Protein AF-I4B3K6-F1 (afdb_monomer)

Secondary structure (DSSP, 8-state):
-----------------PPPEEESSGGGGTT-EEEEEEEE-BTTB---HHHHHHHHHHHHHHTT-SEEEEEEEEEEETTTEEEEEEEEEEEE---

Organism: Turneriella parva (strain ATCC BAA-1111 / DSM 21527 / NCTC 11395 / H) (NCBI:txid869212)

Solvent-accessible surface area (backbone atoms only — not comparable to full-atom values): 5770 Å² total; per-residue (Å²): 136,95,79,81,91,76,86,79,89,88,85,75,77,86,70,77,83,57,78,58,39,78,39,94,53,73,78,79,48,69,86,35,50,78,76,49,74,36,69,18,56,48,104,86,42,81,29,57,67,64,60,14,50,51,47,24,48,52,52,27,45,75,69,64,22,46,35,29,40,69,50,75,48,77,44,81,40,98,88,77,44,76,33,25,33,22,38,23,44,21,21,30,58,80,128

Sequence (95 aa):
MKKIVSLIAAMGLVAALGAVQVVHHEDKVQGCERLGETSAGNLFSTMDKETAIQTVKAQAKAMNADKVFVNVTAQVHGKLGKQYTAKAAAWKCDK

pLDDT: mean 74.42, std 14.22, range [38.41, 90.0]

Foldseek 3Di:
DDDDDDDDDDDDDPPPLPQAAEDQDCVVQVQWAFLFKDKDFDPPRADDPVVRVVRRSVVLSVSSFNYKHKDKDWDQDPPPGIGIMIMITGTHHDD

Structure (mmCIF, N/CA/C/O backbone):
data_AF-I4B3K6-F1
#
_entry.id   AF-I4B3K6-F1
#
loop_
_atom_site.group_PDB
_atom_site.id
_atom_site.type_symbol
_atom_site.label_atom_id
_atom_site.label_alt_id
_atom_site.label_comp_id
_atom_site.label_asym_id
_atom_site.label_entity_id
_atom_site.label_seq_id
_atom_site.pdbx_PDB_ins_code
_atom_site.Cartn_x
_atom_site.Cartn_y
_atom_site.Cartn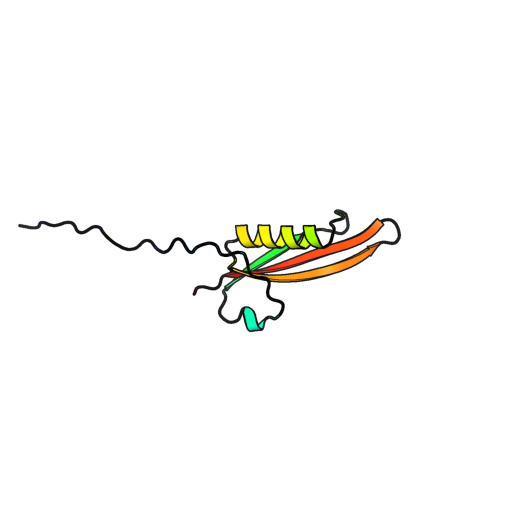_z
_atom_site.occupancy
_atom_site.B_iso_or_equiv
_atom_site.auth_seq_id
_atom_site.auth_comp_id
_atom_site.auth_asym_id
_atom_site.auth_atom_id
_atom_site.pdbx_PDB_model_num
ATOM 1 N N . MET A 1 1 ? -27.781 18.341 50.487 1.00 38.41 1 MET A N 1
ATOM 2 C CA . MET A 1 1 ? -26.897 19.281 49.759 1.00 38.41 1 MET A CA 1
ATOM 3 C C . MET A 1 1 ? -26.044 18.488 48.779 1.00 38.41 1 MET A C 1
ATOM 5 O O . MET A 1 1 ? -25.389 17.546 49.199 1.00 38.41 1 MET A O 1
ATOM 9 N N . LYS A 1 2 ? -26.130 18.817 47.483 1.00 42.75 2 LYS A N 1
ATOM 10 C CA . LYS A 1 2 ? -25.459 18.130 46.367 1.00 42.75 2 LYS A CA 1
ATOM 11 C C . LYS A 1 2 ? -23.964 18.466 46.334 1.00 42.75 2 LYS A C 1
ATOM 13 O O . LYS A 1 2 ? -23.615 19.616 46.098 1.00 42.75 2 LYS A O 1
ATOM 18 N N . LYS A 1 3 ? -23.115 17.461 46.526 1.00 47.28 3 LYS A N 1
ATOM 19 C CA . LYS A 1 3 ? -21.717 17.373 46.070 1.00 47.28 3 LYS A CA 1
ATOM 20 C C . LYS A 1 3 ? -21.540 15.874 45.782 1.00 47.28 3 LYS A C 1
ATOM 22 O O . LYS A 1 3 ? -21.960 15.070 46.599 1.00 47.28 3 LYS A O 1
ATOM 27 N N . ILE A 1 4 ? -21.095 15.421 44.622 1.00 54.22 4 ILE A N 1
ATOM 28 C CA . ILE A 1 4 ? -19.727 15.531 44.129 1.00 54.22 4 ILE A CA 1
ATOM 29 C C . ILE A 1 4 ? -19.772 15.291 42.616 1.00 54.22 4 ILE A C 1
ATOM 31 O O . ILE A 1 4 ? -20.479 14.418 42.118 1.00 54.22 4 ILE A O 1
ATOM 35 N N . VAL A 1 5 ? -19.012 16.117 41.912 1.00 56.97 5 VAL A N 1
ATOM 36 C CA . VAL A 1 5 ? -18.643 15.978 40.511 1.00 56.97 5 VAL A CA 1
ATOM 37 C C . VAL A 1 5 ? -17.769 14.730 40.367 1.00 56.97 5 VAL A C 1
ATOM 39 O O . VAL A 1 5 ? -16.685 14.688 40.938 1.00 56.97 5 VAL A O 1
ATOM 42 N N . SER A 1 6 ? -18.205 13.752 39.577 1.00 46.53 6 SER A N 1
ATOM 43 C CA . SER A 1 6 ? -17.312 12.744 38.999 1.00 46.53 6 SER A CA 1
ATOM 44 C C . SER A 1 6 ? -17.321 12.917 37.487 1.00 46.53 6 SER A C 1
ATOM 46 O O . SER A 1 6 ? -18.073 12.274 36.763 1.00 46.53 6 SER A O 1
ATOM 48 N N . LEU A 1 7 ? -16.469 13.838 37.028 1.00 56.75 7 LEU A N 1
ATOM 49 C CA . LEU A 1 7 ? -15.721 13.624 35.794 1.00 56.75 7 LEU A CA 1
ATOM 50 C C . LEU A 1 7 ? -15.000 12.285 35.945 1.00 56.75 7 LEU A C 1
ATOM 52 O O . LEU A 1 7 ? -14.357 12.096 36.971 1.00 56.75 7 LEU A O 1
ATOM 56 N N . ILE A 1 8 ? -15.121 11.394 34.965 1.00 56.56 8 ILE A N 1
ATOM 57 C CA . ILE A 1 8 ? -14.079 10.488 34.452 1.00 56.56 8 ILE A CA 1
ATOM 58 C C . ILE A 1 8 ? -14.755 9.485 33.509 1.00 56.56 8 ILE A C 1
ATOM 60 O O . ILE A 1 8 ? -15.833 8.975 33.789 1.00 56.56 8 ILE A O 1
ATOM 64 N N . ALA A 1 9 ? -14.025 9.185 32.435 1.00 52.50 9 ALA A N 1
ATOM 65 C CA . ALA A 1 9 ? -14.219 8.093 31.488 1.00 52.50 9 ALA A CA 1
ATOM 66 C C . ALA A 1 9 ? -15.301 8.306 30.426 1.00 52.50 9 ALA A C 1
ATOM 68 O O . ALA A 1 9 ? -16.462 7.970 30.607 1.00 52.50 9 ALA A O 1
ATOM 69 N N . ALA A 1 10 ? -14.871 8.774 29.253 1.00 52.75 10 ALA A N 1
ATOM 70 C CA . ALA A 1 10 ? -14.781 7.900 28.078 1.00 52.75 10 ALA A CA 1
ATOM 71 C C . ALA A 1 10 ? -14.533 8.739 26.817 1.00 52.75 10 ALA A C 1
ATOM 73 O O . ALA A 1 10 ? -15.458 9.116 26.113 1.00 52.75 10 ALA A O 1
ATOM 74 N N . MET A 1 11 ? -13.269 9.003 26.512 1.00 47.03 11 MET A N 1
ATOM 75 C CA . MET A 1 11 ? -12.807 9.183 25.133 1.00 47.03 11 MET A CA 1
ATOM 76 C C . MET A 1 11 ? -11.451 8.481 25.122 1.00 47.03 11 MET A C 1
ATOM 78 O O . MET A 1 11 ? -10.452 9.019 25.575 1.00 47.03 11 MET A O 1
ATOM 82 N N . GLY A 1 12 ? -11.429 7.166 24.948 1.00 47.94 12 GLY A N 1
ATOM 83 C CA . GLY A 1 12 ? -11.805 6.547 23.687 1.00 47.94 12 GLY A CA 1
ATOM 84 C C . GLY A 1 12 ? -10.489 6.275 22.981 1.00 47.94 12 GLY A C 1
ATOM 85 O O . GLY A 1 12 ? -9.991 7.130 22.265 1.00 47.94 12 GLY A O 1
ATOM 86 N N . LEU A 1 13 ? -9.893 5.141 23.357 1.00 47.25 13 LEU A N 1
ATOM 87 C CA . LEU A 1 13 ? -8.817 4.414 22.694 1.00 47.25 13 LEU A CA 1
ATOM 88 C C . LEU A 1 13 ? -8.029 5.231 21.649 1.00 47.25 13 LEU A C 1
ATOM 90 O O . LEU A 1 13 ? -8.444 5.354 20.499 1.00 47.25 13 LEU A O 1
ATOM 94 N N . VAL A 1 14 ? -6.830 5.697 22.014 1.00 48.78 14 VAL A N 1
ATOM 95 C CA . VAL A 1 14 ? -5.773 5.903 21.016 1.00 48.78 14 VAL A CA 1
ATOM 96 C C . VAL A 1 14 ? -5.456 4.508 20.487 1.00 48.78 14 VAL A C 1
ATOM 98 O O . VAL A 1 14 ? -4.626 3.790 21.046 1.00 48.78 14 VAL A O 1
ATOM 101 N N . ALA A 1 15 ? -6.215 4.072 19.481 1.00 46.97 15 ALA A N 1
ATOM 102 C CA . ALA A 1 15 ? -5.915 2.869 18.739 1.00 46.97 15 ALA A CA 1
ATOM 103 C C . ALA A 1 15 ? -4.511 3.083 18.188 1.00 46.97 15 ALA A C 1
ATOM 105 O O . ALA A 1 15 ? -4.278 3.964 17.360 1.00 46.97 15 ALA A O 1
ATOM 106 N N . ALA A 1 16 ? -3.556 2.340 18.742 1.00 44.72 16 ALA A N 1
ATOM 107 C CA . ALA A 1 16 ? -2.224 2.236 18.197 1.00 44.72 16 ALA A CA 1
ATOM 108 C C . ALA A 1 16 ? -2.384 1.981 16.696 1.00 44.72 16 ALA A C 1
ATOM 110 O O . ALA A 1 16 ? -2.871 0.917 16.313 1.00 44.72 16 ALA A O 1
ATOM 111 N N . LEU A 1 17 ? -2.047 2.986 15.879 1.00 48.59 17 LEU A N 1
ATOM 112 C CA . LEU A 1 17 ? -2.023 2.913 14.422 1.00 48.59 17 LEU A CA 1
ATOM 113 C C . LEU A 1 17 ? -0.944 1.898 14.047 1.00 48.59 17 LEU A C 1
ATOM 115 O O . LEU A 1 17 ? 0.209 2.244 13.768 1.00 48.59 17 LEU A O 1
ATOM 119 N N . GLY A 1 18 ? -1.319 0.624 14.144 1.00 53.28 18 GLY A N 1
ATOM 120 C CA . GLY A 1 18 ? -0.540 -0.504 13.688 1.00 53.28 18 GLY A CA 1
ATOM 121 C C . GLY A 1 18 ? -0.215 -0.294 12.220 1.00 53.28 18 GLY A C 1
ATOM 122 O O . GLY A 1 18 ? -0.968 0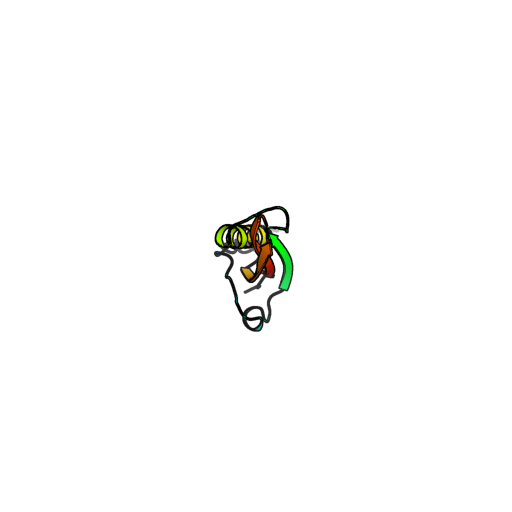.333 11.477 1.00 53.28 18 GLY A O 1
ATOM 123 N N . ALA A 1 19 ? 0.957 -0.766 11.808 1.00 66.50 19 ALA A N 1
ATOM 124 C CA . ALA A 1 19 ? 1.344 -0.742 10.410 1.00 66.50 19 ALA A CA 1
ATOM 125 C C . ALA A 1 19 ? 0.196 -1.288 9.538 1.00 66.50 19 ALA A C 1
ATOM 127 O O . ALA A 1 19 ? -0.289 -2.389 9.792 1.00 66.50 19 ALA A O 1
ATOM 128 N N . VAL A 1 20 ? -0.228 -0.505 8.538 1.00 77.31 20 VAL A N 1
ATOM 129 C CA . VAL A 1 20 ? -1.316 -0.869 7.620 1.00 77.31 20 VAL A CA 1
ATOM 130 C C . VAL A 1 20 ? -1.012 -2.238 7.014 1.00 77.31 20 VAL A C 1
ATOM 132 O O . VAL A 1 20 ? 0.007 -2.415 6.331 1.00 77.31 20 VAL A O 1
ATOM 135 N N . GLN A 1 21 ? -1.867 -3.220 7.285 1.00 82.88 21 GLN A N 1
ATOM 136 C CA . GLN A 1 21 ? -1.635 -4.598 6.877 1.00 82.88 21 GLN A CA 1
ATOM 137 C C . GLN A 1 21 ? -2.025 -4.775 5.409 1.00 82.88 21 GLN A C 1
ATOM 139 O O . GLN A 1 21 ? -3.156 -4.494 5.017 1.00 82.88 21 GLN A O 1
ATOM 144 N N . VAL A 1 22 ? -1.097 -5.267 4.586 1.00 82.94 22 VAL A N 1
ATOM 145 C CA . VAL A 1 22 ? -1.417 -5.625 3.200 1.00 82.94 22 VAL A CA 1
ATOM 146 C C . VAL A 1 22 ? -2.090 -6.981 3.177 1.00 82.94 22 VAL A C 1
ATOM 148 O O . VAL A 1 22 ? -1.511 -7.977 3.614 1.00 82.94 22 VAL A O 1
ATOM 151 N N . VAL A 1 23 ? -3.287 -7.020 2.618 1.00 84.00 23 VAL A N 1
ATOM 152 C CA . VAL A 1 23 ? -4.044 -8.241 2.381 1.00 84.00 23 VAL A CA 1
ATOM 153 C C . VAL A 1 23 ? -4.093 -8.528 0.885 1.00 84.00 23 VAL A C 1
ATOM 155 O O . VAL A 1 23 ? -4.168 -7.617 0.067 1.00 84.00 23 VAL A O 1
ATOM 158 N N . HIS A 1 24 ? -4.024 -9.809 0.532 1.00 76.81 24 HIS A N 1
ATOM 159 C CA . HIS A 1 24 ? -4.015 -10.278 -0.861 1.00 76.81 24 HIS A CA 1
ATOM 160 C C . HIS A 1 24 ? -5.320 -10.976 -1.254 1.00 76.81 24 HIS A C 1
ATOM 162 O O . HIS A 1 24 ? -5.444 -11.465 -2.372 1.00 76.81 24 HIS A O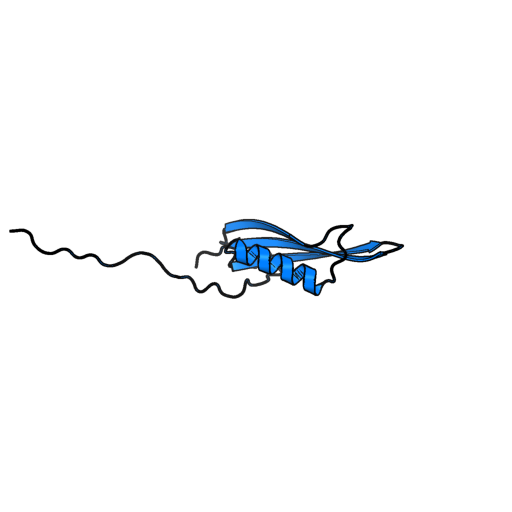 1
ATOM 168 N N . HIS A 1 25 ? -6.294 -11.012 -0.345 1.00 76.31 25 HIS A N 1
ATOM 169 C CA . HIS A 1 25 ? -7.578 -11.663 -0.545 1.00 76.31 25 HIS A CA 1
ATOM 170 C C . HIS A 1 25 ? -8.686 -10.871 0.160 1.00 76.31 25 HIS A C 1
ATOM 172 O O . HIS A 1 25 ? -8.471 -10.322 1.246 1.00 76.31 25 HIS A O 1
ATOM 178 N N . GLU A 1 26 ? 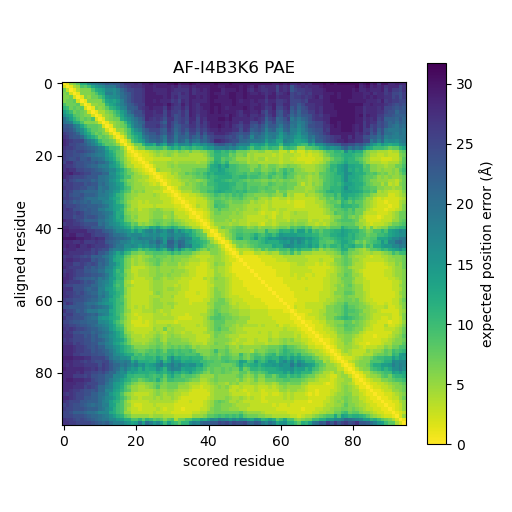-9.863 -10.808 -0.465 1.00 70.00 26 GLU A N 1
ATOM 179 C CA . GLU A 1 26 ? -11.021 -10.063 0.048 1.00 70.00 26 GLU A CA 1
ATOM 180 C C . GLU A 1 26 ? -11.643 -10.693 1.306 1.00 70.00 26 GLU A C 1
ATOM 182 O O . GLU A 1 26 ? -12.253 -9.987 2.106 1.00 70.00 26 GLU A O 1
ATOM 187 N N . ASP A 1 27 ? -11.427 -11.988 1.565 1.00 77.69 27 ASP A N 1
ATOM 188 C CA . ASP A 1 27 ? -11.867 -12.639 2.812 1.00 77.69 27 ASP A CA 1
ATOM 189 C C . ASP A 1 27 ? -11.253 -11.969 4.052 1.00 77.69 27 ASP A C 1
ATOM 191 O O . ASP A 1 27 ? -11.852 -11.948 5.124 1.00 77.69 27 ASP A O 1
ATOM 195 N N . LYS A 1 28 ? -10.072 -11.357 3.906 1.00 77.75 28 LYS A N 1
ATOM 196 C CA . LYS A 1 28 ? -9.379 -10.668 4.999 1.00 77.75 28 LYS A CA 1
ATOM 197 C C . LYS A 1 28 ? -9.947 -9.295 5.334 1.00 77.75 28 LYS A C 1
ATOM 199 O O . LYS A 1 28 ? -9.531 -8.739 6.352 1.00 77.75 28 LYS A O 1
ATOM 204 N N . VAL A 1 29 ? -10.858 -8.750 4.529 1.00 78.94 29 VAL A N 1
ATOM 205 C CA . VAL A 1 29 ? -11.540 -7.469 4.799 1.00 78.94 29 VAL A CA 1
ATOM 206 C C . VAL A 1 29 ? -13.020 -7.648 5.139 1.00 78.94 29 VAL A C 1
ATOM 208 O O . VAL A 1 29 ? -13.725 -6.659 5.313 1.00 78.94 29 VAL A O 1
ATOM 211 N N . GLN A 1 30 ? -13.497 -8.891 5.284 1.00 77.06 30 GLN A N 1
ATOM 212 C CA . GLN A 1 30 ? -14.854 -9.144 5.766 1.00 77.06 30 GLN A CA 1
ATOM 213 C C . GLN A 1 30 ? -15.054 -8.533 7.159 1.00 77.06 30 GLN A C 1
ATOM 215 O O . GLN A 1 30 ? -14.260 -8.765 8.069 1.00 77.06 30 GLN A O 1
ATOM 220 N N . GLY A 1 31 ? -16.114 -7.734 7.299 1.00 79.94 31 GLY A N 1
ATOM 221 C CA . GLY A 1 31 ? -16.423 -6.990 8.524 1.00 79.94 31 GLY A CA 1
ATOM 222 C C . GLY A 1 31 ? -15.689 -5.653 8.673 1.00 79.94 31 GLY A C 1
ATOM 223 O O . GLY A 1 31 ? -15.908 -4.968 9.664 1.00 79.94 31 GLY A O 1
ATOM 224 N N . CYS A 1 32 ? -14.851 -5.260 7.710 1.00 85.25 32 CYS A N 1
ATOM 225 C CA . CYS A 1 32 ? -14.197 -3.953 7.696 1.00 85.25 32 CYS A CA 1
ATOM 226 C C . CYS A 1 32 ? -14.994 -2.948 6.844 1.00 85.25 32 CYS A C 1
ATOM 228 O O . CYS A 1 32 ? -15.595 -3.308 5.830 1.00 85.25 32 CYS A O 1
ATOM 230 N N . GLU A 1 33 ? -14.965 -1.674 7.222 1.00 87.38 33 GLU A N 1
ATOM 231 C CA . GLU A 1 33 ? -15.532 -0.566 6.457 1.00 87.38 33 GLU A CA 1
ATOM 232 C C . GLU A 1 33 ? -14.564 -0.133 5.347 1.00 87.38 33 GLU A C 1
ATOM 234 O O . GLU A 1 33 ? -13.367 0.060 5.580 1.00 87.38 33 GLU A O 1
ATOM 239 N N . ARG A 1 34 ? -15.067 0.041 4.119 1.00 88.44 34 ARG A N 1
ATOM 240 C CA . ARG A 1 34 ? -14.263 0.560 3.006 1.00 88.44 34 ARG A CA 1
ATOM 241 C C . ARG A 1 34 ? -14.133 2.074 3.131 1.00 88.44 34 ARG A C 1
ATOM 243 O O . ARG A 1 34 ? -15.106 2.790 2.931 1.00 88.44 34 ARG A O 1
ATOM 250 N N . LEU A 1 35 ? -12.916 2.557 3.366 1.00 86.88 35 LEU A N 1
ATOM 251 C CA . LEU A 1 35 ? -12.624 3.991 3.450 1.00 86.88 35 LEU A CA 1
ATOM 252 C C . LEU A 1 35 ? -12.468 4.642 2.072 1.00 86.88 35 LEU A C 1
ATOM 254 O O . LEU A 1 35 ? -12.725 5.831 1.908 1.00 86.88 35 LEU A O 1
ATOM 258 N N . GLY A 1 36 ? -12.009 3.877 1.080 1.00 86.25 36 GLY A N 1
ATOM 259 C CA . GLY A 1 36 ? -11.828 4.363 -0.285 1.00 86.25 36 GLY A CA 1
ATOM 260 C C . GLY A 1 36 ? -10.699 3.659 -1.026 1.00 86.25 36 GLY A C 1
ATOM 261 O O . GLY A 1 36 ? -10.220 2.605 -0.608 1.00 86.25 36 GLY A O 1
ATOM 262 N N . GLU A 1 37 ? -10.285 4.242 -2.146 1.00 87.31 37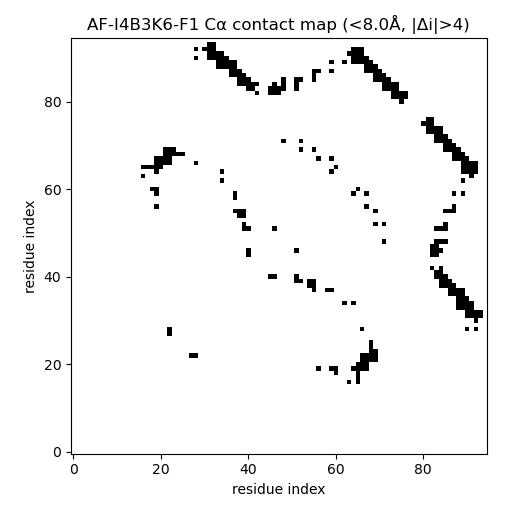 GLU A N 1
ATOM 263 C CA . GLU A 1 37 ? -9.164 3.760 -2.953 1.00 87.31 37 GLU A CA 1
ATOM 264 C C . GLU A 1 37 ? -8.049 4.799 -3.010 1.00 87.31 37 GLU A C 1
ATOM 266 O O . GLU A 1 37 ? -8.293 5.996 -3.142 1.00 87.31 37 GLU A O 1
ATOM 271 N N . THR A 1 38 ? -6.814 4.317 -2.938 1.00 84.62 38 THR A N 1
ATOM 272 C CA . THR A 1 38 ? -5.593 5.094 -3.112 1.00 84.62 38 THR A CA 1
ATOM 273 C C . THR A 1 38 ? -4.863 4.605 -4.353 1.00 84.62 38 THR A C 1
ATOM 275 O O . THR A 1 38 ? -4.948 3.435 -4.738 1.00 84.62 38 THR A O 1
ATOM 278 N N . SER A 1 39 ? -4.141 5.497 -5.020 1.00 84.25 39 SER A N 1
ATOM 279 C CA . SER A 1 39 ? -3.369 5.137 -6.208 1.00 84.25 39 SER A CA 1
ATOM 280 C C . SER A 1 39 ? -2.042 5.874 -6.231 1.00 84.25 39 SER A C 1
ATOM 282 O O . SER A 1 39 ? -1.983 7.068 -5.933 1.00 84.25 39 SER A O 1
ATOM 284 N N . ALA A 1 40 ? -0.988 5.162 -6.617 1.00 80.12 40 ALA A N 1
ATOM 285 C CA . ALA A 1 40 ? 0.346 5.705 -6.795 1.00 80.12 40 ALA A CA 1
ATOM 286 C C . ALA A 1 40 ? 0.934 5.277 -8.142 1.00 80.12 40 ALA A C 1
ATOM 288 O O . ALA A 1 40 ? 0.818 4.119 -8.556 1.00 80.12 40 ALA A O 1
ATOM 289 N N . GLY A 1 41 ? 1.595 6.230 -8.796 1.00 69.06 41 GLY A N 1
ATOM 290 C CA . GLY A 1 41 ? 2.073 6.103 -10.168 1.00 69.06 41 GLY A CA 1
ATOM 291 C C . GLY A 1 41 ? 0.992 6.439 -11.198 1.00 69.06 41 GLY A C 1
ATOM 292 O O . GLY A 1 41 ? -0.207 6.404 -10.921 1.00 69.06 41 GLY A O 1
ATOM 293 N N . ASN A 1 42 ? 1.428 6.793 -12.402 1.00 65.25 42 ASN A N 1
ATOM 294 C CA . ASN A 1 42 ? 0.581 6.916 -13.588 1.00 65.25 42 ASN A CA 1
ATOM 295 C C . ASN A 1 42 ? 1.449 6.674 -14.843 1.00 65.25 42 ASN A C 1
ATOM 297 O O . ASN A 1 42 ? 2.664 6.519 -14.729 1.00 65.25 42 ASN A O 1
ATOM 301 N N . LEU A 1 43 ? 0.844 6.668 -16.035 1.00 54.94 43 LEU A N 1
ATOM 302 C CA . LEU A 1 43 ? 1.533 6.481 -17.330 1.00 54.94 43 LEU A CA 1
ATOM 303 C C . LEU A 1 43 ? 2.715 7.448 -17.582 1.00 54.94 43 LEU A C 1
ATOM 305 O O . LEU A 1 43 ? 3.557 7.193 -18.441 1.00 54.94 43 LEU A O 1
ATOM 309 N N . PHE A 1 44 ? 2.790 8.554 -16.842 1.00 57.06 44 PHE A N 1
ATOM 310 C CA . PHE A 1 44 ? 3.779 9.625 -16.989 1.00 57.06 44 PHE A CA 1
ATOM 311 C C . PHE A 1 44 ? 4.719 9.763 -15.778 1.00 57.06 44 PHE A C 1
ATOM 313 O O . PHE A 1 44 ? 5.773 10.382 -15.887 1.00 57.06 44 PHE A O 1
ATOM 320 N N . SER A 1 45 ? 4.379 9.160 -14.638 1.00 63.16 45 SER A N 1
ATOM 321 C CA . SER A 1 45 ? 5.193 9.090 -13.427 1.00 63.16 45 SER A CA 1
ATOM 322 C C . SER A 1 45 ? 5.699 7.668 -13.263 1.00 63.16 45 SER A C 1
ATOM 324 O O . SER A 1 45 ? 5.064 6.820 -12.634 1.00 63.16 45 SER A O 1
ATOM 326 N N . THR A 1 46 ? 6.868 7.421 -13.850 1.00 61.84 46 THR A N 1
ATOM 327 C CA . THR A 1 46 ? 7.662 6.214 -13.629 1.00 61.84 46 THR A CA 1
ATOM 328 C C . THR A 1 46 ? 8.002 6.096 -12.150 1.00 61.84 46 THR A C 1
ATOM 330 O O . THR A 1 46 ? 8.848 6.828 -11.643 1.00 61.84 46 THR A O 1
ATOM 333 N N . MET A 1 47 ? 7.340 5.170 -11.467 1.00 71.00 47 MET A N 1
ATOM 334 C CA . MET A 1 47 ? 7.718 4.721 -10.132 1.00 71.00 47 MET A CA 1
ATOM 335 C C . MET A 1 47 ? 8.167 3.268 -10.232 1.00 71.00 47 MET A C 1
ATOM 337 O O . MET A 1 47 ? 7.594 2.478 -10.993 1.00 71.00 47 MET A O 1
ATOM 341 N N . ASP A 1 48 ? 9.199 2.908 -9.479 1.00 80.31 48 ASP A N 1
ATOM 342 C CA . ASP A 1 48 ? 9.515 1.508 -9.254 1.00 80.31 48 ASP A CA 1
ATOM 343 C C . ASP A 1 48 ? 8.405 0.846 -8.415 1.00 80.31 48 ASP A C 1
ATOM 345 O O . ASP A 1 48 ? 7.600 1.502 -7.742 1.00 80.31 48 ASP A O 1
ATOM 349 N N . LYS A 1 49 ? 8.341 -0.486 -8.485 1.00 80.19 49 LYS A N 1
ATOM 350 C CA . LYS A 1 49 ? 7.305 -1.279 -7.816 1.00 80.19 49 LYS A CA 1
ATOM 351 C C . LYS A 1 49 ? 7.260 -1.025 -6.307 1.00 80.19 49 LYS A C 1
ATOM 353 O O . LYS A 1 49 ? 6.171 -1.011 -5.734 1.00 80.19 49 LYS A O 1
ATOM 358 N N . GLU A 1 50 ? 8.414 -0.879 -5.666 1.00 83.44 50 GLU A N 1
ATOM 359 C CA .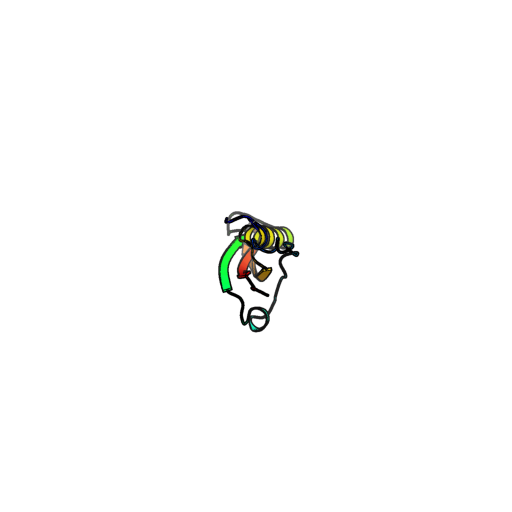 GLU A 1 50 ? 8.495 -0.742 -4.215 1.00 83.44 50 GLU A CA 1
ATOM 360 C C . GLU A 1 50 ? 7.967 0.620 -3.775 1.00 83.44 50 GLU A C 1
ATOM 362 O O . GLU A 1 50 ? 7.075 0.685 -2.923 1.00 83.44 50 GLU A O 1
ATOM 367 N N . THR A 1 51 ? 8.420 1.690 -4.425 1.00 83.69 51 THR A N 1
ATOM 368 C CA . THR A 1 51 ? 7.955 3.050 -4.152 1.00 83.69 51 THR A CA 1
ATOM 369 C C . THR A 1 51 ? 6.450 3.169 -4.387 1.00 83.69 51 THR A C 1
ATOM 371 O O . THR A 1 51 ? 5.747 3.710 -3.535 1.00 83.69 51 THR A O 1
ATOM 374 N N . ALA A 1 52 ? 5.915 2.585 -5.467 1.00 82.38 52 ALA A N 1
ATOM 375 C CA . ALA A 1 52 ? 4.473 2.593 -5.727 1.00 82.38 52 ALA A CA 1
ATOM 376 C C . ALA A 1 52 ? 3.671 1.935 -4.583 1.00 82.38 52 ALA A C 1
ATOM 378 O O . ALA A 1 52 ? 2.667 2.487 -4.129 1.00 82.38 52 ALA A O 1
ATOM 379 N N . ILE A 1 53 ? 4.138 0.792 -4.065 1.00 83.06 53 ILE A N 1
ATOM 380 C CA . ILE A 1 53 ? 3.510 0.097 -2.928 1.00 83.06 53 ILE A CA 1
ATOM 381 C C . ILE A 1 53 ? 3.618 0.928 -1.640 1.00 83.06 53 ILE A C 1
ATOM 383 O O . ILE A 1 53 ? 2.646 1.030 -0.888 1.00 83.06 53 ILE A O 1
ATOM 387 N N . GLN A 1 54 ? 4.779 1.523 -1.361 1.00 85.25 54 GLN A N 1
ATOM 388 C CA . GLN A 1 54 ? 4.977 2.345 -0.162 1.00 85.25 54 GLN A CA 1
ATOM 389 C C . GLN A 1 54 ? 4.086 3.588 -0.175 1.00 85.25 54 GLN A C 1
ATOM 391 O O . GLN A 1 54 ? 3.489 3.932 0.846 1.00 85.25 54 GLN A O 1
ATOM 396 N N . THR A 1 55 ? 3.921 4.229 -1.333 1.00 85.62 55 THR A N 1
ATOM 397 C CA . THR A 1 55 ? 3.057 5.403 -1.467 1.00 85.62 55 THR A CA 1
ATOM 398 C C . THR A 1 55 ? 1.591 5.068 -1.199 1.00 85.62 55 THR A C 1
ATOM 400 O O . THR A 1 55 ? 0.959 5.766 -0.405 1.00 85.62 55 THR A O 1
ATOM 403 N N . VAL A 1 56 ? 1.041 3.989 -1.772 1.00 85.81 56 VAL A N 1
ATOM 404 C CA . VAL A 1 56 ? -0.363 3.616 -1.495 1.00 85.81 56 VAL A CA 1
ATOM 405 C C . VAL A 1 5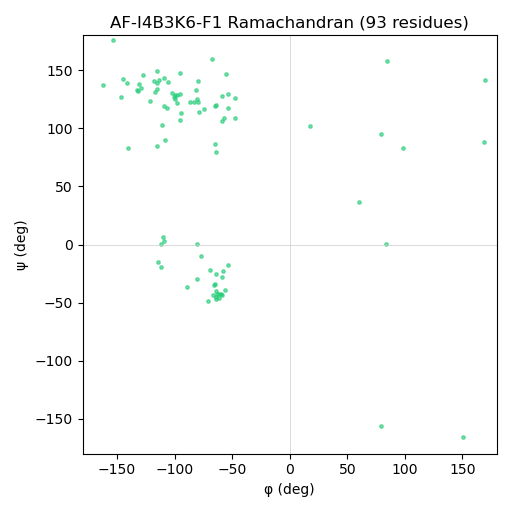6 ? -0.585 3.210 -0.036 1.00 85.81 56 VAL A C 1
ATOM 407 O O . VAL A 1 56 ? -1.630 3.533 0.529 1.00 85.81 56 VAL A O 1
ATOM 410 N N . LYS A 1 57 ? 0.407 2.579 0.612 1.00 85.81 57 LYS A N 1
ATOM 411 C CA . LYS A 1 57 ? 0.371 2.289 2.056 1.00 85.81 57 LYS A CA 1
ATOM 412 C C . LYS A 1 57 ? 0.362 3.560 2.895 1.00 85.81 57 LYS A C 1
ATOM 414 O O . LYS A 1 57 ? -0.416 3.654 3.838 1.00 85.81 57 LYS A O 1
ATOM 419 N N . ALA A 1 58 ? 1.217 4.526 2.566 1.00 86.38 58 ALA A N 1
ATOM 420 C CA . ALA A 1 58 ? 1.284 5.798 3.275 1.00 86.38 58 ALA A CA 1
ATOM 421 C C . ALA A 1 58 ? -0.027 6.585 3.131 1.00 86.38 58 ALA A C 1
ATOM 423 O O . ALA A 1 58 ? -0.545 7.089 4.126 1.00 86.38 58 ALA A O 1
ATOM 424 N N . GLN A 1 59 ? -0.603 6.618 1.924 1.00 86.88 59 GLN A N 1
ATOM 425 C CA . GLN A 1 59 ? -1.911 7.231 1.678 1.00 86.88 59 GLN A CA 1
ATOM 426 C C . GLN A 1 59 ? -3.016 6.534 2.482 1.00 86.88 59 GLN A C 1
ATOM 428 O O . GLN A 1 59 ? -3.788 7.198 3.164 1.00 86.88 59 GLN A O 1
ATOM 433 N N . ALA A 1 60 ? -3.056 5.201 2.489 1.00 86.38 60 ALA A N 1
ATOM 434 C CA . ALA A 1 60 ? -4.047 4.469 3.273 1.00 86.38 60 ALA A CA 1
ATOM 435 C C . ALA A 1 60 ? -3.869 4.657 4.788 1.00 86.38 60 ALA A C 1
ATOM 437 O O . ALA A 1 60 ? -4.852 4.768 5.517 1.00 86.38 60 ALA A O 1
ATOM 438 N N . LYS A 1 61 ? -2.624 4.775 5.268 1.00 85.88 61 LYS A N 1
ATOM 439 C CA . LYS A 1 61 ? -2.340 5.127 6.665 1.00 85.88 61 LYS A CA 1
ATOM 440 C C . LYS A 1 61 ? -2.892 6.510 7.008 1.00 85.88 61 LYS A C 1
ATOM 442 O O . LYS A 1 61 ? -3.486 6.675 8.066 1.00 85.88 61 LYS A O 1
ATOM 447 N N . ALA A 1 62 ? -2.727 7.485 6.114 1.00 85.25 62 ALA A N 1
ATOM 448 C CA . ALA A 1 62 ? -3.284 8.827 6.287 1.00 85.25 62 ALA A CA 1
ATOM 449 C C . ALA A 1 62 ? -4.824 8.830 6.307 1.00 85.25 62 ALA A C 1
ATOM 451 O O . ALA A 1 62 ? -5.425 9.697 6.934 1.00 85.25 62 ALA A O 1
ATOM 452 N N . MET A 1 63 ? -5.461 7.833 5.686 1.00 84.69 63 MET A N 1
ATOM 453 C CA . MET A 1 63 ? -6.909 7.614 5.754 1.00 84.69 63 MET A CA 1
ATOM 454 C C . MET A 1 63 ? -7.365 6.899 7.038 1.00 84.69 63 MET A C 1
ATOM 456 O O . MET A 1 63 ? -8.559 6.678 7.200 1.00 84.69 63 MET A O 1
ATOM 460 N N . ASN A 1 64 ? -6.457 6.562 7.962 1.00 85.75 64 ASN A N 1
ATOM 461 C CA . ASN A 1 64 ? -6.727 5.720 9.137 1.00 85.75 64 ASN A CA 1
ATOM 462 C C . ASN A 1 64 ? -7.218 4.307 8.772 1.00 85.75 64 ASN A C 1
ATOM 464 O O . ASN A 1 64 ? -8.077 3.748 9.450 1.00 85.75 64 ASN A O 1
ATOM 468 N N . ALA A 1 65 ? -6.685 3.734 7.691 1.00 85.88 65 ALA A N 1
ATOM 469 C CA . ALA A 1 65 ? -6.957 2.351 7.319 1.00 85.88 65 ALA A CA 1
ATOM 470 C C . ALA A 1 65 ? -6.120 1.367 8.144 1.00 85.88 65 ALA A C 1
ATOM 472 O O . ALA A 1 65 ? -4.920 1.570 8.335 1.00 85.88 65 ALA A O 1
ATOM 473 N N . ASP A 1 66 ? -6.730 0.253 8.535 1.00 85.31 66 ASP A N 1
ATOM 474 C CA . ASP A 1 66 ? -6.052 -0.868 9.193 1.00 85.31 66 ASP A CA 1
ATOM 475 C C . ASP A 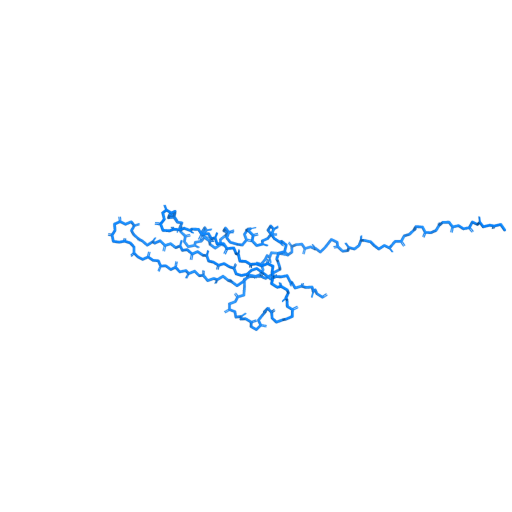1 66 ? -5.524 -1.880 8.174 1.00 85.31 66 ASP A C 1
ATOM 477 O O . ASP A 1 66 ? -4.448 -2.463 8.348 1.00 85.31 66 ASP A O 1
ATOM 481 N N . LYS A 1 67 ? -6.277 -2.087 7.087 1.00 86.56 67 LYS A N 1
ATOM 482 C CA . LYS A 1 67 ? -5.960 -3.046 6.027 1.00 86.56 67 LYS A CA 1
ATOM 483 C C . LYS A 1 67 ? -5.985 -2.381 4.661 1.00 86.56 67 LYS A C 1
ATOM 485 O O . LYS A 1 67 ? -6.808 -1.511 4.384 1.00 86.56 67 LYS A O 1
ATOM 490 N N . VAL A 1 68 ? -5.102 -2.836 3.780 1.00 87.31 68 VAL A N 1
ATOM 491 C CA . VAL A 1 68 ? -5.084 -2.438 2.371 1.00 87.31 68 VAL A CA 1
ATOM 492 C C . VAL A 1 68 ? -4.985 -3.636 1.459 1.00 87.31 68 VAL A C 1
ATOM 494 O O . VAL A 1 68 ? -4.114 -4.487 1.626 1.00 87.31 68 VAL A O 1
ATOM 497 N N . PHE A 1 69 ? -5.831 -3.668 0.442 1.00 86.75 69 PHE A N 1
ATOM 498 C CA . PHE A 1 69 ? -5.687 -4.603 -0.661 1.00 86.75 69 PHE A CA 1
ATOM 499 C C . PHE A 1 69 ? -4.937 -3.914 -1.795 1.00 86.75 69 PHE A C 1
ATOM 501 O O . PHE A 1 69 ? -5.500 -3.024 -2.426 1.00 86.75 69 PHE A O 1
ATOM 508 N N . VAL A 1 70 ? -3.672 -4.277 -2.029 1.00 84.25 70 VAL A N 1
ATOM 509 C CA . VAL A 1 70 ? -2.815 -3.624 -3.034 1.00 84.25 70 VAL A CA 1
ATOM 510 C C . VAL A 1 70 ? -2.797 -4.437 -4.325 1.00 84.25 70 VAL A C 1
ATOM 512 O O . VAL A 1 70 ? -2.358 -5.584 -4.340 1.00 84.25 70 VAL A O 1
ATOM 515 N N . ASN A 1 71 ? -3.194 -3.811 -5.426 1.00 84.69 71 ASN A N 1
ATOM 516 C CA . ASN A 1 71 ? -3.063 -4.332 -6.776 1.00 84.69 71 ASN A CA 1
ATOM 517 C C . ASN A 1 71 ? -1.999 -3.530 -7.538 1.00 84.69 71 ASN A C 1
ATOM 519 O O . ASN A 1 71 ? -2.131 -2.318 -7.724 1.00 84.69 71 ASN A O 1
ATOM 523 N N . VAL A 1 72 ? -0.936 -4.203 -7.980 1.00 83.56 72 VAL A N 1
ATOM 524 C CA . VAL A 1 72 ? 0.135 -3.586 -8.768 1.00 83.56 72 VAL A CA 1
ATOM 525 C C . VAL A 1 72 ? 0.016 -4.034 -10.213 1.00 83.56 72 VAL A C 1
ATOM 527 O O . VAL A 1 72 ? 0.183 -5.209 -10.528 1.00 83.56 72 VAL A O 1
ATOM 530 N N . THR A 1 73 ? -0.210 -3.077 -11.104 1.00 83.75 73 THR A N 1
ATOM 531 C CA . THR A 1 73 ? -0.197 -3.297 -12.548 1.00 83.75 73 THR A CA 1
ATOM 532 C C . THR A 1 73 ? 1.143 -2.848 -13.114 1.00 83.75 73 THR A C 1
ATOM 534 O O . THR A 1 73 ? 1.583 -1.726 -12.866 1.00 83.75 73 THR A O 1
ATOM 537 N N . ALA A 1 74 ? 1.788 -3.723 -13.883 1.00 82.50 74 ALA A N 1
ATOM 538 C CA . ALA A 1 74 ? 2.957 -3.371 -14.675 1.00 82.50 74 ALA A CA 1
ATOM 539 C C . ALA A 1 74 ? 2.523 -3.096 -16.118 1.00 82.50 74 ALA A C 1
ATOM 541 O O . ALA A 1 74 ? 1.847 -3.924 -16.728 1.00 82.50 74 ALA A O 1
ATOM 542 N N . GLN A 1 75 ? 2.925 -1.956 -16.669 1.00 79.44 75 GLN A N 1
ATOM 543 C CA . GLN A 1 75 ? 2.732 -1.621 -18.076 1.00 79.44 75 GLN A CA 1
ATOM 544 C C . GLN A 1 75 ? 4.088 -1.470 -18.756 1.00 79.44 75 GLN A C 1
ATOM 546 O O . GLN A 1 75 ? 4.989 -0.810 -18.242 1.00 79.44 75 GLN A O 1
ATOM 551 N N . VAL A 1 76 ? 4.261 -2.121 -19.904 1.00 77.62 76 VAL A N 1
ATOM 552 C CA . VAL A 1 76 ? 5.499 -2.036 -20.682 1.00 77.62 76 VAL A CA 1
ATOM 553 C C . VAL A 1 76 ? 5.321 -0.951 -21.734 1.00 77.62 76 VAL A C 1
ATOM 555 O O . VAL A 1 76 ? 4.525 -1.109 -22.655 1.00 77.62 76 VAL A O 1
ATOM 558 N N . HIS A 1 77 ? 6.066 0.145 -21.609 1.00 74.94 77 HIS A N 1
ATOM 559 C CA . HIS A 1 77 ? 6.085 1.207 -22.604 1.00 74.94 77 HIS A CA 1
ATOM 560 C C . HIS A 1 77 ? 7.315 1.057 -23.505 1.00 74.94 77 HIS A C 1
ATOM 562 O O . HIS A 1 77 ? 8.450 1.052 -23.026 1.00 74.94 77 HIS A O 1
ATOM 568 N N . GLY A 1 78 ? 7.106 0.994 -24.824 1.00 74.81 78 GLY A N 1
ATOM 569 C CA . GLY A 1 78 ? 8.161 0.676 -25.798 1.00 74.81 78 GLY A CA 1
ATOM 570 C C . GLY A 1 78 ? 9.379 1.613 -25.790 1.00 74.81 78 GLY A C 1
ATOM 571 O O . GLY A 1 78 ? 10.455 1.198 -26.200 1.00 74.81 78 GLY A O 1
ATOM 572 N N . LYS A 1 79 ? 9.236 2.853 -25.297 1.00 74.88 79 LYS A N 1
ATOM 573 C CA . LYS A 1 79 ? 10.342 3.829 -25.170 1.00 74.88 79 LYS A CA 1
ATOM 574 C C . LYS A 1 79 ? 10.753 4.161 -23.734 1.00 74.88 79 LYS A C 1
ATOM 576 O O . LYS A 1 79 ? 11.831 4.701 -23.534 1.00 74.88 79 LYS A O 1
ATOM 581 N N . LEU A 1 80 ? 9.886 3.897 -22.753 1.00 70.69 80 LEU A N 1
ATOM 582 C CA . LEU A 1 80 ? 10.069 4.348 -21.360 1.00 70.69 80 LEU A CA 1
ATOM 583 C C . LEU A 1 80 ? 10.329 3.180 -20.396 1.00 70.69 80 LEU A C 1
ATOM 585 O O . LEU A 1 80 ? 10.507 3.394 -19.202 1.00 70.69 80 LEU A O 1
ATOM 589 N N . GLY A 1 81 ? 10.365 1.945 -20.903 1.00 76.19 81 GLY A 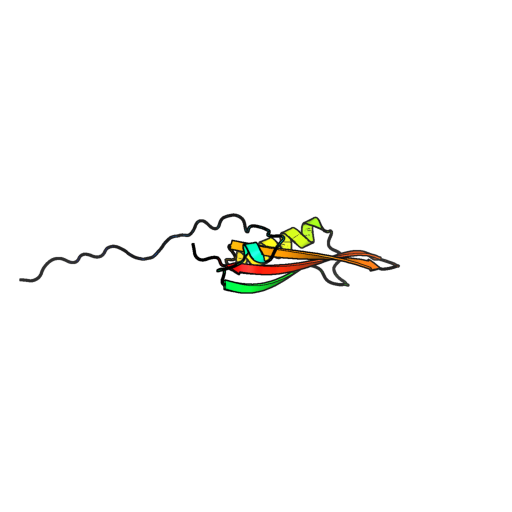N 1
ATOM 590 C CA . GLY A 1 81 ? 10.594 0.752 -20.097 1.00 76.19 81 GLY A CA 1
ATOM 591 C C . GLY A 1 81 ? 9.346 0.293 -19.340 1.00 76.19 81 GLY A C 1
ATOM 592 O O . GLY A 1 81 ? 8.213 0.536 -19.759 1.00 76.19 81 GLY A O 1
ATOM 593 N N . LYS A 1 82 ? 9.550 -0.436 -18.238 1.00 76.00 82 LYS A N 1
ATOM 594 C CA . LYS A 1 82 ? 8.462 -0.952 -17.394 1.00 76.00 82 LYS A CA 1
ATOM 595 C C . LYS A 1 82 ? 8.002 0.127 -16.418 1.00 76.00 82 LYS A C 1
ATOM 597 O O . LYS A 1 82 ? 8.793 0.604 -15.611 1.00 76.00 82 LYS A O 1
ATOM 602 N N . GLN A 1 83 ? 6.722 0.454 -16.465 1.00 76.81 83 GLN A N 1
ATOM 603 C CA . GLN A 1 83 ? 6.053 1.368 -15.551 1.00 76.81 83 GLN A CA 1
ATOM 604 C C . GLN A 1 83 ? 5.190 0.567 -14.578 1.00 76.81 83 GLN A C 1
ATOM 606 O O . GLN A 1 83 ? 4.544 -0.404 -14.976 1.00 76.81 83 GLN A O 1
ATOM 611 N N . TYR A 1 84 ? 5.165 0.968 -13.309 1.00 80.25 84 TYR A N 1
ATOM 612 C CA . TYR A 1 84 ? 4.329 0.337 -12.293 1.00 80.25 84 TYR A CA 1
ATOM 613 C C . TYR A 1 84 ? 3.290 1.329 -11.789 1.00 80.25 84 TYR A C 1
ATOM 615 O O . TYR A 1 84 ? 3.591 2.481 -11.485 1.00 80.25 84 TYR A O 1
ATOM 623 N N . THR A 1 85 ? 2.050 0.870 -11.694 1.00 82.38 85 THR A N 1
ATOM 624 C CA . THR A 1 85 ? 0.957 1.593 -11.048 1.00 82.38 85 THR A CA 1
ATOM 625 C C . THR A 1 85 ? 0.429 0.719 -9.926 1.00 82.38 85 THR A C 1
ATOM 627 O O . THR A 1 85 ? 0.049 -0.429 -10.160 1.00 82.38 85 THR A O 1
ATOM 630 N N . ALA A 1 86 ? 0.415 1.249 -8.708 1.00 85.25 86 ALA A N 1
ATOM 631 C CA . ALA A 1 86 ? -0.198 0.594 -7.565 1.00 85.25 86 ALA A CA 1
ATOM 632 C C . ALA A 1 86 ? -1.555 1.242 -7.292 1.00 85.25 86 ALA A C 1
ATOM 634 O O . ALA A 1 86 ? -1.665 2.463 -7.201 1.00 85.25 86 ALA A O 1
ATOM 635 N N . LYS A 1 87 ? -2.587 0.421 -7.142 1.00 87.50 87 LYS A N 1
ATOM 636 C CA . LYS A 1 87 ? -3.887 0.814 -6.599 1.00 87.50 87 LYS A CA 1
ATOM 637 C C . LYS A 1 87 ? -4.093 0.058 -5.303 1.00 87.50 87 LYS A C 1
ATOM 639 O O . LYS A 1 87 ? -3.756 -1.122 -5.244 1.00 87.50 87 LYS A O 1
ATOM 644 N N . ALA A 1 88 ? -4.626 0.700 -4.278 1.00 87.19 88 ALA A N 1
ATOM 645 C CA . ALA A 1 88 ? -4.981 0.014 -3.053 1.00 87.19 88 ALA A CA 1
ATOM 646 C C . ALA A 1 88 ? -6.380 0.389 -2.582 1.00 87.19 88 ALA A C 1
ATOM 648 O O . ALA A 1 88 ? -6.716 1.565 -2.509 1.00 87.19 88 ALA A O 1
ATOM 649 N N . ALA A 1 89 ? -7.184 -0.608 -2.225 1.00 88.69 89 ALA A N 1
ATOM 650 C CA . ALA A 1 89 ? -8.425 -0.374 -1.498 1.00 88.69 89 ALA A CA 1
ATOM 651 C C . ALA A 1 89 ? -8.106 -0.328 -0.001 1.00 88.69 89 ALA A C 1
ATOM 653 O O . ALA A 1 89 ? -7.532 -1.279 0.534 1.00 88.69 89 ALA A O 1
ATOM 654 N N . ALA A 1 90 ? -8.447 0.780 0.647 1.00 90.00 90 ALA A N 1
ATOM 655 C CA . ALA A 1 90 ? -8.206 1.041 2.057 1.00 90.00 90 ALA A CA 1
ATOM 656 C C . ALA A 1 90 ? -9.442 0.671 2.885 1.00 90.00 90 ALA A C 1
ATOM 658 O O . ALA A 1 90 ? -10.560 1.091 2.576 1.00 90.00 90 ALA A O 1
ATOM 659 N N . TRP A 1 91 ? -9.227 -0.106 3.943 1.00 88.81 91 TRP A N 1
ATOM 660 C CA . TRP A 1 91 ? -10.273 -0.632 4.810 1.00 88.81 91 TRP A CA 1
ATOM 661 C C . TRP A 1 91 ? -9.945 -0.348 6.269 1.00 88.81 91 TRP A C 1
ATOM 663 O O . TRP A 1 91 ? -8.815 -0.569 6.716 1.00 88.81 91 TRP A O 1
ATOM 673 N N . LYS A 1 92 ? -10.944 0.110 7.012 1.00 88.31 92 LYS A N 1
ATOM 674 C CA . LYS A 1 92 ? -10.891 0.269 8.459 1.00 88.31 92 LYS A CA 1
ATOM 675 C C . LYS A 1 92 ? -11.601 -0.905 9.104 1.00 88.31 92 LYS A C 1
ATOM 677 O O . LYS A 1 92 ? -12.737 -1.206 8.756 1.00 88.31 92 LYS A O 1
ATOM 682 N N . CYS A 1 93 ? -10.934 -1.585 10.015 1.00 84.06 93 CYS A N 1
ATOM 683 C CA . CYS A 1 93 ? -11.527 -2.692 10.741 1.00 84.06 93 CYS A CA 1
ATOM 684 C C . CYS A 1 93 ? -11.703 -2.231 12.182 1.00 84.06 93 CYS A C 1
ATOM 686 O O . CYS A 1 93 ? -10.729 -2.188 12.932 1.00 84.06 93 CYS A O 1
ATOM 688 N N . ASP A 1 94 ? -12.930 -1.882 12.568 1.00 71.38 94 ASP A N 1
ATOM 689 C CA . ASP A 1 94 ? -13.229 -1.725 13.987 1.00 71.38 94 ASP A CA 1
ATOM 690 C C . ASP A 1 94 ? -13.056 -3.104 14.643 1.00 71.38 94 ASP A C 1
ATOM 692 O O . ASP A 1 94 ? -13.631 -4.100 14.199 1.00 71.38 94 ASP A O 1
ATOM 696 N N . LYS A 1 95 ? -12.134 -3.177 15.606 1.00 56.94 95 LYS A N 1
ATOM 697 C CA . LYS A 1 95 ? -11.890 -4.386 16.398 1.00 56.94 95 LYS A CA 1
ATOM 698 C C . LYS A 1 95 ? -13.067 -4.695 17.307 1.00 56.94 95 LYS A C 1
ATOM 700 O O . LYS A 1 95 ? -13.601 -3.733 17.901 1.00 56.94 95 LYS A O 1
#

Nearest PDB structures (foldseek):
  5evg-assembly1_A  TM=5.435E-01  e=4.206E-02  Francisella tularensis subsp. novicida
  3e23-assembly1_A  TM=4.180E-01  e=2.155E-01  Rhodopseudomonas palustris
  4g2u-assembly1_B  TM=4.660E-01  e=1.034E+00  Ostertagia ostertagi
  4g2u-assembly1_A  TM=3.568E-01  e=5.742E-01  Ostertagia ostertagi

Radius of gyration: 19.79 Å; Cα contacts (8 Å, |Δi|>4): 165; chains: 1; bounding box: 38×32×76 Å

Mean predicted aligned error: 11.39 Å